Protein AF-A0A2N3DYG4-F1 (afdb_monomer)

Radius of gyration: 16.84 Å; Cα contacts (8 Å, |Δi|>4): 72; chains: 1; bounding box: 45×40×34 Å

Mean predicted aligned error: 13.26 Å

Foldseek 3Di:
DFDWDDDPNDTDGDQPDCVPFVKDWDADPVRDIDIDHPDDDPVVVCVVVVDDPPDDPPDDPPPDPPDD

Solvent-accessible surface area (backbone atoms only — not comparable to full-atom values): 4700 Å² total; per-residue (Å²): 122,59,47,75,47,81,53,98,92,42,79,46,76,44,43,49,52,54,92,83,60,41,32,40,75,46,70,50,98,86,69,51,76,44,82,47,68,79,72,83,54,76,66,61,55,36,67,74,67,70,63,78,73,88,74,76,93,80,79,74,87,78,78,74,82,86,75,132

Sequence (68 aa):
HAEIRDFDGVLYCNDGDWVESCTALSEDETGALTLITWQTFSWDTELANGETEPAEEEDMPQTVPTAA

pLDDT: mean 74.91, std 20.46, range [36.88, 97.5]

Structure (mmCIF, N/CA/C/O backbone):
data_AF-A0A2N3DYG4-F1
#
_entry.id   AF-A0A2N3DYG4-F1
#
loop_
_atom_site.group_PDB
_atom_site.id
_atom_site.type_symbol
_atom_site.label_atom_id
_atom_site.label_alt_id
_atom_site.label_comp_id
_atom_site.label_asym_id
_atom_site.label_entity_id
_atom_site.label_seq_id
_atom_site.pdbx_PDB_ins_code
_atom_site.Cartn_x
_atom_site.Cartn_y
_atom_site.Cartn_z
_atom_site.occupancy
_atom_site.B_iso_or_equiv
_atom_site.auth_seq_id
_atom_site.auth_comp_id
_atom_site.auth_asym_id
_atom_site.auth_atom_id
_atom_site.pdbx_PDB_model_num
ATOM 1 N N . HIS A 1 1 ? 1.912 -0.114 -12.155 1.00 82.31 1 HIS A N 1
ATOM 2 C CA . HIS A 1 1 ? 2.342 0.801 -11.082 1.00 82.31 1 HIS A CA 1
ATOM 3 C C . HIS A 1 1 ? 1.497 0.524 -9.856 1.00 82.31 1 HIS A C 1
ATOM 5 O O . HIS A 1 1 ? 0.294 0.313 -10.000 1.00 82.31 1 HIS A O 1
ATOM 11 N N . ALA A 1 2 ? 2.130 0.445 -8.696 1.00 91.75 2 ALA A N 1
ATOM 12 C CA . ALA A 1 2 ? 1.430 0.293 -7.434 1.00 91.75 2 ALA A CA 1
ATOM 13 C C . ALA A 1 2 ? 0.734 1.618 -7.074 1.00 91.75 2 ALA A C 1
ATOM 15 O O . ALA A 1 2 ? 1.312 2.684 -7.263 1.00 91.75 2 ALA A O 1
ATOM 16 N N . GLU A 1 3 ? -0.523 1.571 -6.642 1.00 95.00 3 GLU A N 1
ATOM 17 C CA . GLU A 1 3 ? -1.340 2.773 -6.439 1.00 95.00 3 GLU A CA 1
ATOM 18 C C . GLU A 1 3 ? -2.390 2.540 -5.348 1.00 95.00 3 GLU A C 1
ATOM 20 O O . GLU A 1 3 ? -3.008 1.476 -5.278 1.00 95.00 3 GLU A O 1
ATOM 25 N N . ILE A 1 4 ? -2.622 3.571 -4.531 1.00 95.38 4 ILE A N 1
ATOM 26 C CA . ILE A 1 4 ? -3.797 3.683 -3.664 1.00 95.38 4 ILE A CA 1
ATOM 27 C C . ILE A 1 4 ? -4.599 4.891 -4.134 1.00 95.38 4 ILE A C 1
ATOM 29 O O . ILE A 1 4 ? -4.068 6.001 -4.215 1.00 95.38 4 ILE A O 1
ATOM 33 N N . ARG A 1 5 ? -5.877 4.681 -4.447 1.00 95.69 5 ARG A N 1
ATOM 34 C CA . ARG A 1 5 ? -6.745 5.724 -4.990 1.00 95.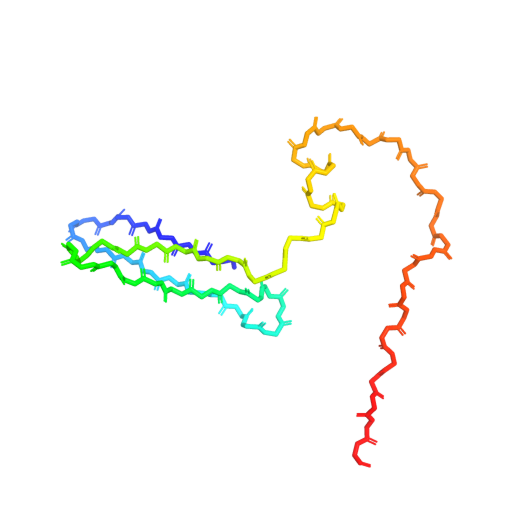69 5 ARG A CA 1
ATOM 35 C C . ARG A 1 5 ? -8.176 5.576 -4.496 1.00 95.69 5 ARG A C 1
ATOM 37 O O . ARG A 1 5 ? -8.732 4.485 -4.514 1.00 95.69 5 ARG A O 1
ATOM 44 N N . ASP A 1 6 ? -8.783 6.697 -4.122 1.00 95.88 6 ASP A N 1
ATOM 45 C CA . ASP A 1 6 ? -10.220 6.770 -3.862 1.00 95.88 6 ASP A CA 1
ATOM 46 C C . ASP A 1 6 ? -10.988 7.069 -5.158 1.00 95.88 6 ASP A C 1
ATOM 48 O O . ASP A 1 6 ? -10.584 7.923 -5.961 1.00 95.88 6 ASP A O 1
ATOM 52 N N . PHE A 1 7 ? -12.080 6.342 -5.376 1.00 94.62 7 PHE A N 1
ATOM 53 C CA . PHE A 1 7 ? -12.989 6.529 -6.502 1.00 94.62 7 PHE A CA 1
ATOM 54 C C . PHE A 1 7 ? -14.417 6.191 -6.057 1.00 94.62 7 PHE A C 1
ATOM 56 O O . PHE A 1 7 ? -14.713 5.070 -5.655 1.00 94.62 7 PHE A O 1
ATOM 63 N N . ASP A 1 8 ? -15.305 7.187 -6.103 1.00 94.75 8 ASP A N 1
ATOM 64 C CA . ASP A 1 8 ? -16.726 7.053 -5.750 1.00 94.75 8 ASP A CA 1
ATOM 65 C C . ASP A 1 8 ? -16.982 6.397 -4.373 1.00 94.75 8 ASP A C 1
ATOM 67 O O . ASP A 1 8 ? -17.939 5.642 -4.190 1.00 94.75 8 ASP A O 1
ATOM 71 N N . GLY A 1 9 ? -16.128 6.691 -3.383 1.00 94.88 9 GLY A N 1
ATOM 72 C CA . GLY A 1 9 ? -16.230 6.135 -2.029 1.00 94.88 9 GLY A CA 1
ATOM 73 C C . GLY A 1 9 ? -15.758 4.683 -1.901 1.00 94.88 9 GLY A C 1
ATOM 74 O O . GLY A 1 9 ? -15.998 4.052 -0.870 1.00 94.88 9 GLY A O 1
ATOM 75 N N . VAL A 1 10 ? -15.105 4.148 -2.934 1.00 95.06 10 VAL A N 1
ATOM 76 C CA . VAL A 1 10 ? -14.384 2.876 -2.898 1.00 95.06 10 VAL A CA 1
ATOM 77 C C . VAL A 1 10 ? -12.888 3.171 -2.879 1.00 95.06 10 VAL A C 1
ATOM 79 O O . VAL A 1 10 ? -12.372 3.917 -3.710 1.00 95.06 10 VAL A O 1
ATOM 82 N N . LEU A 1 11 ? -12.179 2.550 -1.939 1.00 95.06 11 LEU A N 1
ATOM 83 C CA . LEU A 1 11 ? -10.724 2.606 -1.880 1.00 95.06 11 LEU A CA 1
ATOM 84 C C . LEU A 1 11 ? -10.141 1.482 -2.743 1.00 95.06 11 LEU A C 1
ATOM 86 O O . LEU A 1 11 ? -10.315 0.302 -2.437 1.00 95.06 11 LEU A O 1
ATOM 90 N N . TYR A 1 12 ? -9.469 1.845 -3.834 1.00 95.12 12 TYR A N 1
ATOM 91 C CA . TYR A 1 12 ? -8.734 0.914 -4.688 1.00 95.12 12 TYR A CA 1
ATOM 92 C C . TYR A 1 12 ? -7.290 0.881 -4.232 1.00 95.12 12 TYR A C 1
ATOM 94 O O . TYR A 1 12 ? -6.647 1.920 -4.076 1.00 95.12 12 TYR A O 1
ATOM 102 N N . CYS A 1 13 ? -6.787 -0.332 -4.055 1.00 96.12 13 CYS A N 1
ATOM 103 C CA . CYS A 1 13 ? -5.409 -0.590 -3.697 1.00 96.12 13 CYS A CA 1
ATOM 104 C C . CYS A 1 13 ? -4.858 -1.639 -4.656 1.00 96.12 13 CYS A C 1
ATOM 106 O O . CYS A 1 13 ? -5.420 -2.727 -4.781 1.00 96.12 13 CYS A O 1
ATOM 108 N N . ASN A 1 14 ? -3.755 -1.306 -5.312 1.00 94.81 14 ASN A N 1
ATOM 109 C CA . ASN A 1 14 ? -2.967 -2.224 -6.117 1.00 94.81 14 ASN A CA 1
ATOM 110 C C . ASN A 1 14 ? -1.521 -2.168 -5.630 1.00 94.81 14 ASN A C 1
ATOM 112 O O . ASN A 1 14 ? -0.913 -1.097 -5.627 1.00 94.81 14 ASN A O 1
ATOM 116 N N . ASP A 1 15 ? -0.971 -3.313 -5.250 1.00 92.44 15 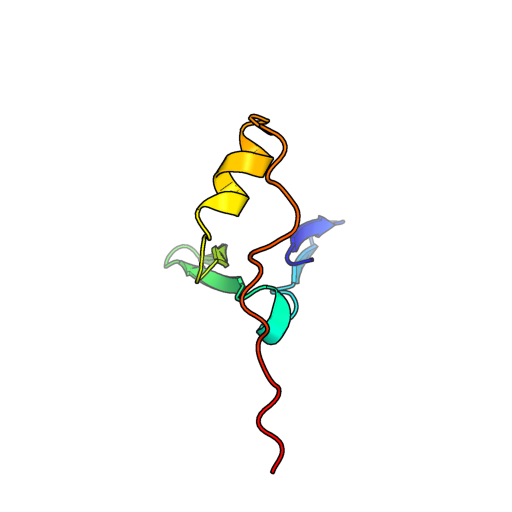ASP A N 1
ATOM 117 C CA . ASP A 1 15 ? 0.406 -3.462 -4.781 1.00 92.44 15 ASP A CA 1
ATOM 118 C C . ASP A 1 15 ? 1.421 -3.640 -5.915 1.00 92.44 15 ASP A C 1
ATOM 120 O O . ASP A 1 15 ? 2.619 -3.608 -5.660 1.00 92.44 15 ASP A O 1
ATOM 124 N N . GLY A 1 16 ? 0.970 -3.707 -7.171 1.00 90.69 16 GLY A N 1
ATOM 125 C CA . GLY A 1 16 ? 1.850 -3.777 -8.337 1.00 90.69 16 GLY A CA 1
ATOM 126 C C . GLY A 1 16 ? 2.380 -5.188 -8.598 1.00 90.69 16 GLY A C 1
ATOM 127 O O . GLY A 1 16 ? 1.847 -6.169 -8.097 1.00 90.69 16 GLY A O 1
ATOM 128 N N . ASP A 1 17 ? 3.409 -5.299 -9.438 1.00 88.44 17 ASP A N 1
ATOM 129 C CA . ASP A 1 17 ? 4.101 -6.573 -9.644 1.00 88.44 17 ASP A CA 1
ATOM 130 C C . ASP A 1 17 ? 5.239 -6.683 -8.627 1.00 88.44 17 ASP A C 1
ATOM 132 O O . ASP A 1 17 ? 6.149 -5.851 -8.618 1.00 88.44 17 ASP A O 1
ATOM 136 N N . TRP A 1 18 ? 5.201 -7.708 -7.774 1.00 77.94 18 TRP A N 1
ATOM 137 C CA . TRP A 1 18 ? 6.243 -7.948 -6.778 1.00 77.94 18 TRP A CA 1
ATOM 138 C C . TRP A 1 18 ? 7.629 -8.120 -7.408 1.00 77.94 18 TRP A C 1
ATOM 140 O O . TRP A 1 18 ? 8.614 -7.655 -6.841 1.00 77.94 18 TRP A O 1
ATOM 150 N N . VAL A 1 19 ? 7.713 -8.762 -8.575 1.00 83.06 19 VAL A N 1
ATOM 151 C CA . VAL A 1 19 ? 8.996 -9.068 -9.224 1.00 83.06 19 VAL A CA 1
ATOM 152 C C . VAL A 1 19 ? 9.665 -7.800 -9.754 1.00 83.06 19 VAL A C 1
ATOM 154 O O . VAL A 1 19 ? 10.888 -7.690 -9.706 1.00 83.06 19 VAL A O 1
ATOM 157 N N . GLU A 1 20 ? 8.871 -6.846 -10.239 1.00 79.31 20 GLU A N 1
ATOM 158 C CA . GLU A 1 20 ? 9.377 -5.624 -10.873 1.00 79.31 20 GLU A CA 1
ATOM 159 C C . GLU A 1 20 ? 9.432 -4.427 -9.914 1.00 79.31 20 GLU A C 1
ATOM 161 O O . GLU A 1 20 ? 10.312 -3.581 -10.041 1.00 79.31 20 GLU A O 1
ATOM 166 N N . SER A 1 21 ? 8.484 -4.326 -8.976 1.00 78.06 21 SER A N 1
ATOM 167 C CA . SER A 1 21 ? 8.293 -3.136 -8.131 1.00 78.06 21 SER A CA 1
ATOM 168 C C . SER A 1 21 ? 8.688 -3.352 -6.668 1.00 78.06 21 SER A C 1
ATOM 170 O O . SER A 1 21 ? 8.953 -2.374 -5.973 1.00 78.06 21 SER A O 1
ATOM 172 N N . CYS A 1 22 ? 8.735 -4.601 -6.181 1.00 90.00 22 CYS A N 1
ATOM 173 C CA . CYS A 1 22 ? 9.014 -4.919 -4.771 1.00 90.00 22 CYS A CA 1
ATOM 174 C C . CYS A 1 22 ? 8.186 -4.070 -3.780 1.00 90.00 22 CYS A C 1
ATOM 176 O O . CYS A 1 22 ? 8.675 -3.652 -2.722 1.00 90.00 22 CYS A O 1
ATOM 178 N N . THR A 1 23 ? 6.936 -3.784 -4.147 1.00 91.69 23 THR A N 1
ATOM 179 C CA . THR A 1 23 ? 5.970 -3.017 -3.360 1.00 91.69 23 THR A CA 1
ATOM 180 C C . THR A 1 23 ? 4.974 -3.941 -2.673 1.00 91.69 23 THR A C 1
ATOM 182 O O . THR A 1 23 ? 4.652 -5.008 -3.187 1.00 91.69 23 THR A O 1
ATOM 185 N N . ALA A 1 24 ? 4.483 -3.541 -1.502 1.00 92.44 24 ALA A N 1
ATOM 186 C CA . ALA A 1 24 ? 3.480 -4.292 -0.752 1.00 92.44 24 ALA A CA 1
ATOM 187 C C . A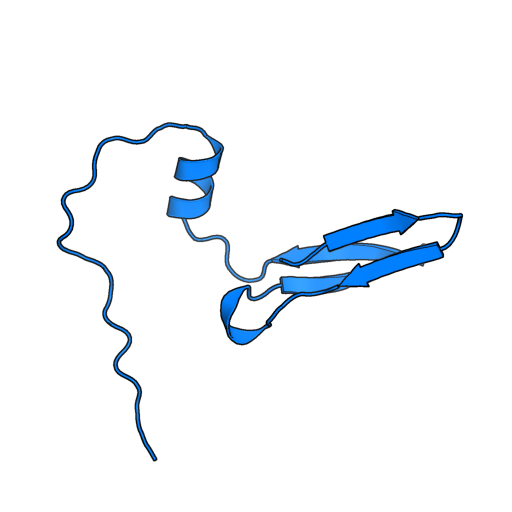LA A 1 24 ? 2.463 -3.358 -0.088 1.00 92.44 24 ALA A C 1
ATOM 189 O O . ALA A 1 24 ? 2.772 -2.208 0.232 1.00 92.44 24 ALA A O 1
ATOM 190 N N . LEU A 1 25 ? 1.251 -3.865 0.137 1.00 95.38 25 LEU A N 1
ATOM 191 C CA . LEU A 1 25 ? 0.222 -3.174 0.908 1.00 95.38 25 LEU A CA 1
ATOM 192 C C . LEU A 1 25 ? 0.354 -3.533 2.396 1.00 95.38 25 LEU A C 1
ATOM 194 O O . LEU A 1 25 ? 0.445 -4.711 2.743 1.00 95.38 25 LEU A O 1
ATOM 198 N N . SER A 1 26 ? 0.340 -2.530 3.271 1.00 94.88 26 SER A N 1
ATOM 199 C CA . SER A 1 2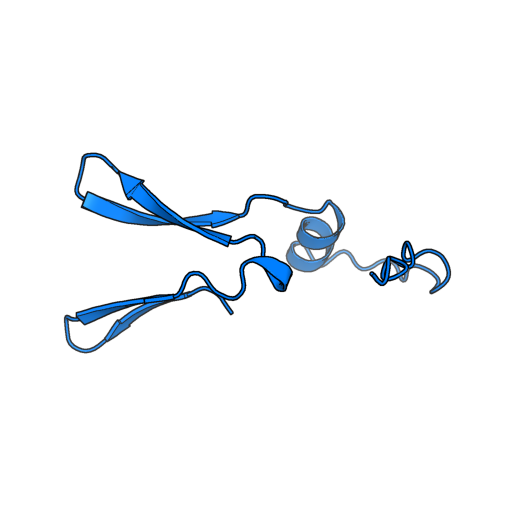6 ? 0.362 -2.698 4.727 1.00 94.88 26 SER A CA 1
ATOM 200 C C . SER A 1 26 ? -0.827 -1.990 5.365 1.00 94.88 26 SER A C 1
ATOM 202 O O . SER A 1 26 ? -1.151 -0.866 4.990 1.00 94.88 26 SER A O 1
ATOM 204 N N . GLU A 1 27 ? -1.433 -2.625 6.363 1.00 97.50 27 GLU A N 1
ATOM 205 C CA . GLU A 1 27 ? -2.490 -2.058 7.204 1.00 97.50 27 GLU A CA 1
ATOM 206 C C . GLU A 1 27 ? -1.93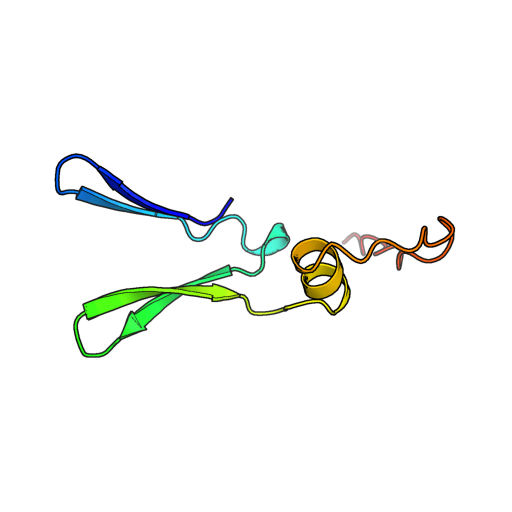8 -1.799 8.611 1.00 97.50 27 GLU A C 1
ATOM 208 O O . GLU A 1 27 ? -1.218 -2.642 9.154 1.00 97.50 27 GLU A O 1
ATOM 213 N N . ASP A 1 28 ? -2.243 -0.640 9.193 1.00 96.38 28 ASP A N 1
ATOM 214 C CA . ASP A 1 28 ? -1.909 -0.345 10.588 1.00 96.38 28 ASP A CA 1
ATOM 215 C C . ASP A 1 28 ? -3.049 -0.695 11.562 1.00 96.38 28 ASP A C 1
ATOM 217 O O . ASP A 1 28 ? -4.145 -1.101 11.181 1.00 96.38 28 ASP A O 1
ATOM 221 N N . GLU A 1 29 ? -2.804 -0.529 12.862 1.00 97.50 29 GLU A N 1
ATOM 222 C CA . GLU A 1 29 ? -3.789 -0.814 13.917 1.00 97.50 29 GLU A CA 1
ATOM 223 C C . GLU A 1 29 ? -5.051 0.065 13.863 1.00 97.50 29 GLU A C 1
ATOM 225 O O . GLU A 1 29 ? -6.061 -0.260 14.492 1.00 97.50 29 GLU A O 1
ATOM 230 N N . THR A 1 30 ? -5.003 1.171 13.118 1.00 96.94 30 THR A N 1
ATOM 231 C CA . THR A 1 30 ? -6.141 2.069 12.892 1.00 96.94 30 THR A CA 1
ATOM 232 C C . THR A 1 30 ? -6.962 1.676 11.661 1.00 96.94 30 THR A C 1
ATOM 234 O O . THR A 1 30 ? -8.031 2.249 11.439 1.00 96.94 30 THR A O 1
ATOM 237 N N . GLY A 1 31 ? -6.502 0.680 10.894 1.00 94.38 31 GLY A N 1
ATOM 238 C CA . GLY A 1 31 ? -7.110 0.229 9.643 1.00 94.38 31 GLY A CA 1
ATOM 239 C C . GLY A 1 31 ? -6.687 1.052 8.425 1.00 94.38 31 GLY A C 1
ATOM 240 O O . GLY A 1 31 ? -7.334 0.981 7.378 1.00 94.38 31 GLY A O 1
ATOM 241 N N . ALA A 1 32 ? -5.644 1.880 8.541 1.00 94.88 32 ALA A N 1
ATOM 242 C CA . ALA A 1 32 ? -5.166 2.675 7.418 1.00 94.88 32 ALA A CA 1
ATOM 243 C C . ALA A 1 32 ? -4.249 1.839 6.515 1.00 94.88 32 ALA A C 1
ATOM 245 O O . ALA A 1 32 ? -3.284 1.227 6.976 1.00 94.88 32 ALA A O 1
ATOM 246 N N . LEU A 1 33 ? -4.545 1.844 5.212 1.00 95.62 33 LEU A N 1
ATOM 247 C CA . LEU A 1 33 ? -3.762 1.150 4.191 1.00 95.62 33 LEU A CA 1
ATOM 248 C C . LEU A 1 33 ? -2.667 2.056 3.625 1.00 95.62 33 LEU A C 1
ATOM 250 O O . LEU A 1 33 ? -2.911 3.207 3.260 1.00 95.62 33 LEU A O 1
ATOM 254 N N . THR A 1 34 ? -1.462 1.510 3.510 1.00 94.94 34 THR A N 1
ATOM 255 C CA . THR A 1 34 ? -0.275 2.186 2.979 1.00 94.94 34 THR A CA 1
ATOM 256 C C . THR A 1 34 ? 0.476 1.283 2.015 1.00 94.94 34 THR A C 1
ATOM 258 O O . THR A 1 34 ? 0.403 0.057 2.103 1.00 94.94 34 THR A O 1
ATOM 261 N N . LEU A 1 35 ? 1.198 1.898 1.082 1.00 93.69 35 LEU A N 1
ATOM 262 C CA . LEU A 1 35 ? 2.077 1.192 0.164 1.00 93.69 35 LEU A CA 1
ATOM 263 C C . LEU A 1 35 ? 3.521 1.315 0.659 1.00 93.69 35 LEU A C 1
ATOM 265 O O . LEU A 1 35 ? 4.009 2.428 0.854 1.00 93.69 35 LEU A O 1
ATOM 269 N N . ILE A 1 36 ? 4.194 0.187 0.861 1.00 92.06 36 ILE A N 1
ATOM 270 C CA . ILE A 1 36 ? 5.602 0.132 1.266 1.00 92.06 36 ILE A CA 1
ATOM 271 C C . ILE A 1 36 ? 6.466 -0.365 0.107 1.00 92.06 36 ILE A C 1
ATOM 273 O O . ILE A 1 36 ? 6.033 -1.217 -0.667 1.00 92.06 36 ILE A O 1
ATOM 277 N N . THR A 1 37 ? 7.699 0.134 0.017 1.00 88.88 37 THR A N 1
ATOM 278 C CA . THR A 1 37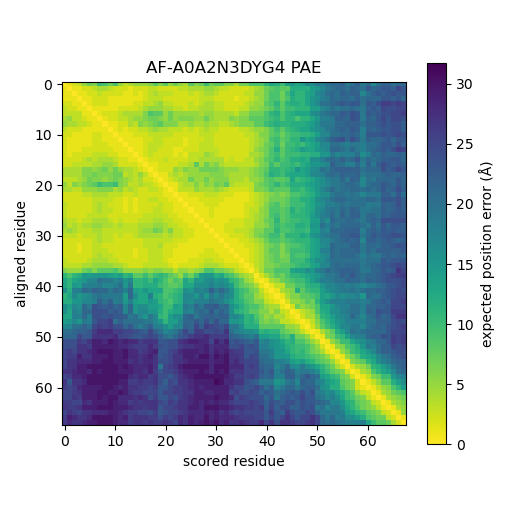 ? 8.694 -0.291 -0.979 1.00 88.88 37 THR A CA 1
ATOM 279 C C . THR A 1 37 ? 9.859 -0.965 -0.263 1.00 88.88 37 THR A C 1
ATOM 281 O O . THR A 1 37 ? 10.457 -0.373 0.635 1.00 88.88 37 THR A O 1
ATOM 284 N N . TRP A 1 38 ? 10.182 -2.207 -0.635 1.00 79.38 38 TRP A N 1
ATOM 285 C CA . TRP A 1 38 ? 11.225 -2.992 0.040 1.00 79.38 38 TRP A CA 1
ATOM 286 C C . TRP A 1 38 ? 12.644 -2.537 -0.329 1.00 79.38 38 TRP A C 1
ATOM 288 O O . TRP A 1 38 ? 13.541 -2.555 0.514 1.00 79.38 38 TRP A O 1
ATOM 298 N N . GLN A 1 39 ? 12.872 -2.138 -1.584 1.00 73.25 39 GLN A N 1
ATOM 299 C CA . GLN A 1 39 ? 14.172 -1.648 -2.045 1.00 73.25 39 GLN A CA 1
ATOM 300 C C . GLN A 1 39 ? 14.028 -0.252 -2.642 1.00 73.25 39 GLN A C 1
ATOM 302 O O . GLN A 1 39 ? 13.528 -0.090 -3.748 1.00 73.25 39 GLN A O 1
ATOM 307 N N . THR A 1 40 ? 14.502 0.756 -1.914 1.00 66.75 40 THR A N 1
ATOM 308 C CA . THR A 1 40 ? 14.869 2.037 -2.519 1.00 66.75 40 THR A CA 1
ATOM 309 C C . THR A 1 40 ? 16.298 1.899 -3.008 1.00 66.75 40 THR A C 1
ATOM 311 O O . THR A 1 40 ? 17.228 1.781 -2.207 1.00 66.75 40 THR A O 1
ATOM 314 N N . PHE A 1 41 ? 16.477 1.884 -4.323 1.00 68.88 41 PHE A N 1
ATOM 315 C CA . PHE A 1 41 ? 17.803 2.012 -4.901 1.00 68.88 41 PHE A CA 1
ATOM 316 C C . PHE A 1 41 ? 18.266 3.472 -4.810 1.00 68.88 41 PHE A C 1
ATOM 318 O O . PHE A 1 41 ? 17.452 4.394 -4.866 1.00 68.88 41 PHE A O 1
ATOM 325 N N . SER A 1 42 ? 19.571 3.706 -4.652 1.00 63.72 42 SER A N 1
ATOM 326 C CA . SER A 1 42 ? 20.108 5.070 -4.514 1.00 63.72 42 SER A CA 1
ATOM 327 C C . SER A 1 42 ? 19.782 5.948 -5.728 1.00 63.72 42 SER A C 1
ATOM 329 O O . SER A 1 42 ? 19.480 7.126 -5.558 1.00 63.72 42 SER A O 1
ATOM 331 N N . TRP A 1 43 ? 19.719 5.349 -6.921 1.00 64.06 43 TRP A N 1
ATOM 332 C CA . TRP A 1 43 ? 19.369 6.036 -8.165 1.00 64.06 43 TRP A CA 1
ATOM 333 C C . TRP A 1 43 ? 17.890 6.451 -8.265 1.00 64.06 43 TRP A C 1
ATOM 335 O O . TRP A 1 43 ? 17.575 7.408 -8.965 1.00 64.06 43 TRP A O 1
ATOM 345 N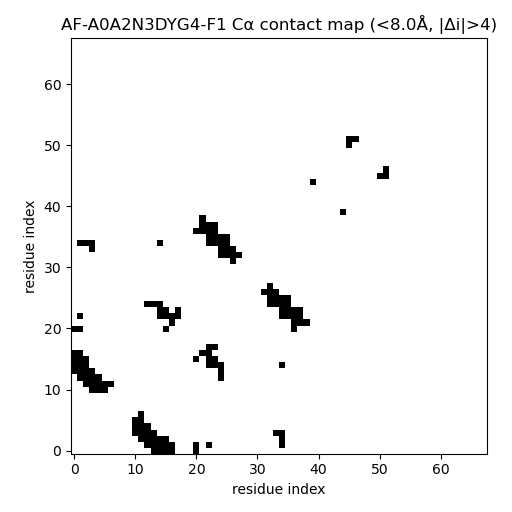 N . ASP A 1 44 ? 16.971 5.802 -7.538 1.00 62.84 44 ASP A N 1
ATOM 346 C CA . ASP A 1 44 ? 15.554 6.216 -7.476 1.00 62.84 44 ASP A CA 1
ATOM 347 C C . ASP A 1 44 ? 15.408 7.587 -6.793 1.00 62.84 44 ASP A C 1
ATOM 349 O O . ASP A 1 44 ? 14.577 8.417 -7.164 1.00 62.84 44 ASP A O 1
ATOM 353 N N . THR A 1 45 ? 16.279 7.853 -5.815 1.00 60.00 45 THR A N 1
ATOM 354 C CA . THR A 1 45 ? 16.323 9.135 -5.101 1.00 60.00 45 THR A CA 1
ATOM 355 C C . THR A 1 45 ? 16.905 10.243 -5.986 1.00 60.00 45 THR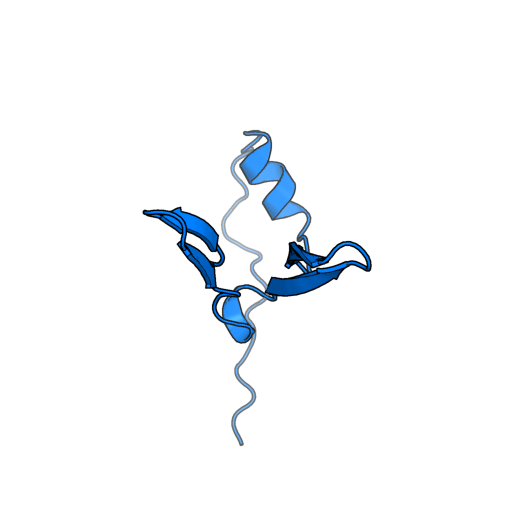 A C 1
ATOM 357 O O . THR A 1 45 ? 16.434 11.377 -5.936 1.00 60.00 45 THR A O 1
ATOM 360 N N . GLU A 1 46 ? 17.882 9.920 -6.838 1.00 56.69 46 GLU A N 1
ATOM 361 C CA . GLU A 1 46 ? 18.505 10.868 -7.778 1.00 56.69 46 GLU A CA 1
ATOM 362 C C . GLU A 1 46 ? 17.535 11.305 -8.891 1.00 56.69 46 GLU A C 1
ATOM 364 O O . GLU A 1 46 ? 17.447 12.496 -9.203 1.00 56.69 46 GLU A O 1
ATOM 369 N N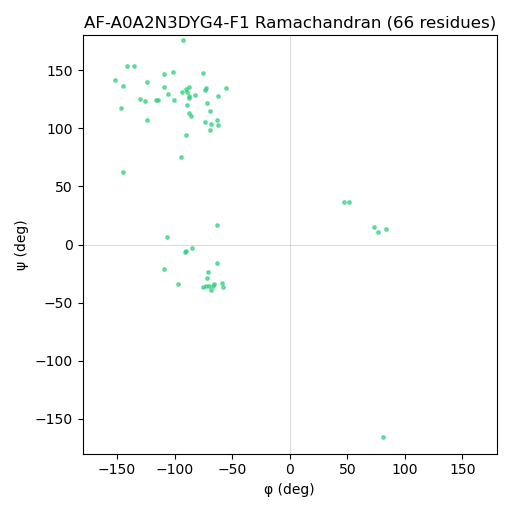 . LEU A 1 47 ? 16.716 10.382 -9.415 1.00 58.69 47 LEU A N 1
ATOM 370 C CA . LEU A 1 47 ? 15.659 10.696 -10.389 1.00 58.69 47 LEU A CA 1
ATOM 371 C C . LEU A 1 47 ? 14.537 11.560 -9.789 1.00 58.69 47 LEU A C 1
ATOM 373 O O . LEU A 1 47 ? 14.010 12.441 -10.469 1.00 58.69 47 LEU A O 1
ATOM 377 N N . ALA A 1 48 ? 14.190 11.342 -8.516 1.00 58.28 48 ALA A N 1
ATOM 378 C CA . ALA A 1 48 ? 13.192 12.146 -7.808 1.00 58.28 48 ALA A CA 1
ATOM 379 C C . ALA A 1 48 ? 13.693 13.566 -7.469 1.00 58.28 48 ALA A C 1
ATOM 381 O O . ALA A 1 48 ? 12.890 14.500 -7.409 1.00 58.28 48 ALA A O 1
ATOM 382 N N . ASN A 1 49 ? 15.007 13.737 -7.286 1.00 60.41 49 ASN A N 1
ATOM 383 C CA . ASN A 1 49 ? 15.633 15.016 -6.935 1.00 60.41 49 ASN A CA 1
ATOM 384 C C . ASN A 1 49 ? 16.066 15.856 -8.153 1.00 60.41 49 ASN A C 1
ATOM 386 O O . ASN A 1 49 ? 16.433 17.019 -7.993 1.00 60.41 49 ASN A O 1
ATOM 390 N N . GLY A 1 50 ? 15.969 15.317 -9.375 1.00 53.78 50 GLY A N 1
ATOM 391 C CA . GLY A 1 50 ? 16.250 16.055 -10.614 1.00 53.78 50 GLY A CA 1
ATOM 392 C C . GLY A 1 50 ? 17.736 16.325 -10.879 1.00 53.78 50 GLY A C 1
ATOM 393 O O . GLY A 1 50 ? 18.062 17.150 -11.733 1.00 53.78 50 GLY A O 1
ATOM 394 N N . GLU A 1 51 ? 18.635 15.638 -10.179 1.00 54.38 51 GLU A N 1
ATOM 395 C CA . GLU A 1 51 ? 20.084 15.736 -10.367 1.00 54.38 51 GLU A CA 1
ATOM 396 C C . GLU A 1 51 ? 20.541 14.622 -11.317 1.00 54.38 51 GLU A C 1
ATOM 398 O O . GLU A 1 51 ? 21.099 13.612 -10.910 1.00 54.38 51 GLU A O 1
ATOM 403 N N . THR A 1 52 ? 20.269 14.780 -12.613 1.00 48.31 52 THR A N 1
ATOM 404 C CA . THR A 1 52 ? 20.882 13.932 -13.643 1.00 48.31 52 THR A CA 1
ATOM 405 C C . THR A 1 52 ? 22.188 14.568 -14.109 1.00 48.31 52 THR A C 1
ATOM 407 O O . THR A 1 52 ? 22.182 15.399 -15.020 1.00 48.31 52 THR A O 1
ATOM 410 N N . GLU A 1 53 ? 23.311 14.167 -13.520 1.00 54.06 53 GLU A N 1
ATOM 411 C CA . GLU A 1 53 ? 24.573 14.143 -14.268 1.00 54.06 53 GLU A CA 1
ATOM 412 C C . GLU A 1 53 ? 24.486 12.940 -15.232 1.00 54.06 53 GLU A C 1
ATOM 414 O O . GLU A 1 53 ? 24.040 11.867 -14.814 1.00 54.06 53 GLU A O 1
ATOM 419 N N . PRO A 1 54 ? 24.822 13.074 -16.527 1.00 42.62 54 PRO A N 1
ATOM 420 C CA . PRO A 1 54 ? 24.689 11.970 -17.469 1.00 42.62 54 PRO A CA 1
ATOM 421 C C . PRO A 1 54 ? 25.705 10.880 -17.112 1.00 42.62 54 PRO A C 1
ATOM 423 O O . PRO A 1 54 ? 26.898 11.025 -17.373 1.00 42.62 54 PRO A O 1
ATOM 426 N N . ALA A 1 55 ? 25.232 9.794 -16.501 1.00 49.44 55 ALA A N 1
ATOM 427 C CA . ALA A 1 55 ? 26.027 8.596 -16.291 1.00 49.44 55 ALA A CA 1
ATOM 428 C C . ALA A 1 55 ? 26.220 7.885 -17.638 1.00 49.44 55 ALA A C 1
ATOM 430 O O . ALA A 1 55 ? 25.256 7.547 -18.326 1.00 49.44 55 ALA A O 1
ATOM 431 N N . GLU A 1 56 ? 27.481 7.706 -18.022 1.00 49.91 56 GLU A N 1
ATOM 432 C CA . GLU A 1 56 ? 27.898 6.913 -19.175 1.00 49.91 56 GLU A CA 1
ATOM 433 C C . GLU A 1 56 ? 27.338 5.477 -19.053 1.00 49.91 56 GLU A C 1
ATOM 435 O O . GLU A 1 56 ? 27.375 4.870 -17.986 1.00 49.91 56 GLU A O 1
ATOM 440 N N . GLU A 1 57 ? 26.792 4.957 -20.154 1.00 53.03 57 GLU A N 1
ATOM 441 C CA . GLU A 1 57 ? 25.912 3.776 -20.294 1.00 53.03 57 GLU A CA 1
ATOM 442 C C . GLU A 1 57 ? 26.498 2.391 -19.893 1.00 53.03 57 GLU A C 1
ATOM 444 O O . GLU A 1 57 ? 25.949 1.360 -20.277 1.00 53.03 57 GLU A O 1
ATOM 449 N N . GLU A 1 58 ? 27.598 2.307 -19.141 1.00 50.44 58 GLU A N 1
ATOM 450 C CA . GLU A 1 58 ? 28.458 1.104 -19.117 1.00 50.44 58 GLU A CA 1
ATOM 451 C C . GLU A 1 58 ? 28.396 0.221 -17.849 1.00 50.44 58 GLU A C 1
ATOM 453 O O . GLU A 1 58 ? 29.160 -0.738 -17.768 1.00 50.44 58 GLU A O 1
ATOM 458 N N . ASP A 1 59 ? 27.510 0.451 -16.870 1.00 51.25 59 ASP A N 1
ATOM 459 C CA . ASP A 1 59 ? 27.452 -0.429 -15.679 1.00 51.25 59 ASP A CA 1
ATOM 460 C C . ASP A 1 59 ? 26.034 -0.643 -15.125 1.00 51.25 59 ASP A C 1
ATOM 462 O O . ASP A 1 59 ? 25.707 -0.295 -13.993 1.00 51.25 59 ASP A O 1
ATOM 466 N N . MET A 1 60 ? 25.152 -1.249 -15.921 1.00 45.75 60 MET A N 1
ATOM 467 C CA . MET A 1 60 ? 24.007 -1.960 -15.343 1.00 45.75 60 MET A CA 1
ATOM 468 C C . MET A 1 60 ? 24.432 -3.400 -15.029 1.00 45.75 60 MET A C 1
ATOM 470 O O . MET A 1 60 ? 24.880 -4.094 -15.950 1.00 45.75 60 MET A O 1
ATOM 474 N N . PRO A 1 61 ? 24.264 -3.909 -13.789 1.00 44.00 61 PRO A N 1
ATOM 475 C CA . PRO A 1 61 ? 24.522 -5.312 -13.510 1.00 44.00 61 PRO A CA 1
ATOM 476 C C . PRO A 1 61 ? 23.535 -6.152 -14.322 1.00 44.00 61 PRO A C 1
ATOM 478 O O . PRO A 1 61 ? 22.341 -6.201 -14.028 1.00 44.00 61 PRO A O 1
ATOM 481 N N . GLN A 1 62 ? 24.038 -6.802 -15.372 1.00 45.38 62 GLN A N 1
ATOM 482 C CA . GLN A 1 62 ? 23.273 -7.750 -16.171 1.00 45.38 62 GLN A CA 1
ATOM 483 C C . GLN A 1 62 ? 22.866 -8.904 -15.250 1.00 45.38 62 GLN A C 1
ATOM 485 O O . GLN A 1 62 ? 23.680 -9.771 -14.916 1.00 45.38 62 GLN A O 1
ATOM 490 N N . THR A 1 63 ? 21.610 -8.919 -14.808 1.00 53.84 63 THR A N 1
ATOM 491 C CA . THR A 1 63 ? 21.039 -10.089 -14.150 1.00 53.84 63 THR A CA 1
ATOM 492 C C . THR A 1 63 ? 20.898 -11.175 -15.208 1.00 53.84 63 THR A C 1
ATOM 494 O O . THR A 1 63 ? 19.986 -11.192 -16.030 1.00 53.84 63 THR A O 1
ATOM 497 N N . VAL A 1 64 ? 21.870 -12.086 -15.234 1.00 44.88 64 VAL A N 1
ATOM 498 C CA . VAL A 1 64 ? 21.769 -13.301 -16.038 1.00 44.88 64 VAL A CA 1
ATOM 499 C C . VAL A 1 64 ? 20.571 -14.113 -15.529 1.00 44.88 64 VAL A C 1
ATOM 501 O O . VAL A 1 64 ? 20.490 -14.381 -14.327 1.00 44.88 64 VAL A O 1
ATOM 504 N N . PRO A 1 65 ? 19.623 -14.525 -16.388 1.00 44.28 65 PRO A N 1
ATOM 505 C CA . PRO A 1 65 ? 18.586 -15.442 -15.955 1.00 44.28 65 PRO A CA 1
ATOM 506 C C . PRO A 1 65 ? 19.254 -16.796 -15.708 1.00 44.28 65 PRO A C 1
ATOM 508 O O . PRO A 1 65 ? 19.772 -17.420 -16.635 1.00 44.28 65 PRO A O 1
ATOM 511 N N . THR A 1 66 ? 19.268 -17.257 -14.457 1.00 45.53 66 THR A N 1
ATOM 512 C CA . THR A 1 66 ? 19.608 -18.654 -14.180 1.00 45.53 66 THR A CA 1
ATOM 513 C C . THR A 1 66 ? 18.408 -19.497 -14.616 1.00 45.53 66 THR A C 1
ATOM 515 O O . THR A 1 66 ? 17.332 -19.443 -14.022 1.00 45.53 66 THR A O 1
ATOM 518 N N . ALA A 1 67 ? 18.544 -20.178 -15.750 1.00 36.88 67 ALA A N 1
ATOM 519 C CA . ALA A 1 67 ? 17.535 -21.086 -16.270 1.00 36.88 67 ALA A CA 1
ATOM 520 C C . ALA A 1 67 ? 17.751 -22.491 -15.684 1.00 36.88 67 ALA A C 1
ATOM 522 O O . ALA A 1 67 ? 18.852 -23.016 -15.811 1.00 36.88 67 ALA A O 1
ATOM 523 N N . ALA A 1 68 ? 16.669 -23.039 -15.108 1.00 39.94 68 ALA A N 1
ATOM 524 C CA . ALA A 1 68 ? 16.342 -24.446 -14.803 1.00 39.94 68 ALA A CA 1
ATOM 525 C C . ALA A 1 68 ? 17.376 -25.328 -14.073 1.00 39.94 68 ALA A C 1
ATOM 527 O O . ALA A 1 68 ? 18.390 -25.733 -14.680 1.00 39.94 68 ALA A O 1
#

Secondary structure (DSSP, 8-state):
--EEEEETTEEEEE---HHHH-EEEEE-TT--EEEEES---HHHHHHHHT------S-----------